Protein AF-A0A3Q0L1Z7-F1 (afdb_monomer)

Secondary structure (DSSP, 8-state):
-HHHHHHHTT--EEE-----TTT--HHHHHHH--HHHHHHHHHIIIIISTTS-EEEEEPP---TTS--HHHHHHHHHHHTT-SEEEEEEETT--HHHHHHHHHHHHTTS-TT-EEEEEEEEEE--TT-HHHHHHHHHHHHHHHGGGTTTEEEEEEEEESS-S-HHHHTTTSS--

pLDDT: mean 89.73, std 13.54, range [34.31, 98.62]

InterPro domains:
  IPR025683 Protein beta [PF14350] (7-167)

Organism: Vibrio vulnificus (strain CMCP6) (NCBI:txid216895)

Mean predicted aligned error: 5.97 Å

Solvent-accessible surface area (backbone atoms only — not comparable to full-atom values): 9896 Å² total; per-residue (Å²): 107,70,70,55,42,68,74,48,55,80,49,75,42,79,53,79,80,71,83,48,79,90,75,48,46,76,69,53,51,53,33,66,36,52,67,82,20,21,42,52,37,47,44,49,53,58,69,75,36,56,92,51,45,65,25,47,51,54,69,90,57,67,49,100,86,71,44,43,68,37,42,30,47,28,33,41,60,48,28,74,76,38,56,43,38,30,38,76,42,68,23,78,36,51,41,68,54,39,41,62,65,45,46,56,45,61,77,33,43,36,92,78,25,30,31,35,41,32,29,41,52,54,58,63,60,95,90,43,60,65,61,52,49,54,37,37,51,45,29,52,55,30,47,59,88,44,53,93,43,43,73,49,80,43,81,43,72,34,94,55,59,99,52,65,82,78,56,65,74,73,78,77,69,134

Radius of gyration: 17.65 Å; Cα contacts (8 Å, |Δi|>4): 247; chains: 1; bounding box: 41×34×57 Å

Structure (mmCIF, N/CA/C/O backbone):
data_AF-A0A3Q0L1Z7-F1
#
_entry.id   AF-A0A3Q0L1Z7-F1
#
loop_
_atom_site.group_PDB
_atom_site.id
_atom_site.type_symbol
_atom_site.label_atom_id
_atom_site.label_alt_id
_atom_site.label_comp_id
_atom_site.label_asym_id
_atom_site.label_entity_id
_atom_site.label_seq_id
_atom_site.pdbx_PDB_ins_code
_atom_site.Cartn_x
_atom_site.Cartn_y
_atom_site.Cartn_z
_atom_site.occupancy
_atom_site.B_iso_or_equiv
_atom_site.auth_seq_id
_atom_site.auth_comp_id
_atom_site.auth_asym_id
_atom_site.auth_atom_id
_atom_site.pdbx_PDB_model_num
ATOM 1 N N . MET A 1 1 ? -19.946 6.277 -1.991 1.00 86.94 1 MET A N 1
ATOM 2 C CA . MET A 1 1 ? -19.855 5.063 -1.148 1.00 86.94 1 MET A CA 1
ATOM 3 C C . MET A 1 1 ? -21.118 4.198 -1.097 1.00 86.94 1 MET A C 1
ATOM 5 O O . MET A 1 1 ? -20.963 2.994 -1.223 1.00 86.94 1 MET A O 1
ATOM 9 N N . LYS A 1 2 ? -22.355 4.727 -1.017 1.00 89.44 2 LYS A N 1
ATOM 10 C CA . LYS A 1 2 ? -23.582 3.882 -1.003 1.00 89.44 2 LYS A CA 1
ATOM 11 C C . LYS A 1 2 ? -23.690 2.883 -2.169 1.00 89.44 2 LYS A C 1
ATOM 13 O O . LYS A 1 2 ? -23.928 1.708 -1.940 1.00 89.44 2 LYS A O 1
ATOM 18 N N . GLN A 1 3 ? -23.435 3.329 -3.400 1.00 94.00 3 GLN A N 1
ATOM 19 C CA . GLN A 1 3 ? -23.444 2.447 -4.577 1.00 94.00 3 GLN A CA 1
ATOM 20 C C . GLN A 1 3 ? -22.383 1.338 -4.492 1.00 94.00 3 GLN A C 1
ATOM 22 O O . GLN A 1 3 ? -22.653 0.193 -4.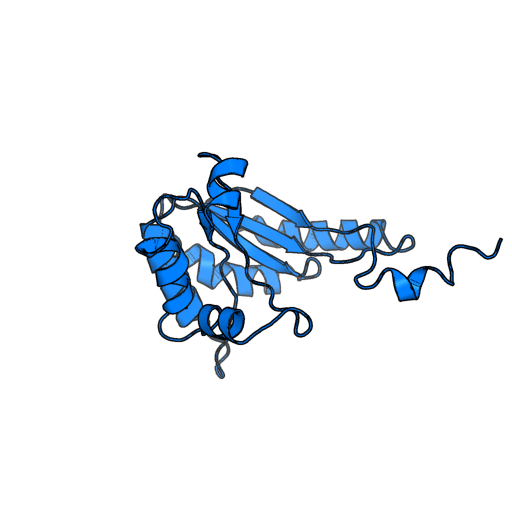838 1.00 94.00 3 GLN A O 1
ATOM 27 N N . ILE A 1 4 ? -21.185 1.655 -3.984 1.00 91.12 4 ILE A N 1
ATOM 28 C CA . ILE A 1 4 ? -20.128 0.658 -3.757 1.00 91.12 4 ILE A CA 1
ATOM 29 C C . ILE A 1 4 ? -20.596 -0.367 -2.720 1.00 91.12 4 ILE A C 1
ATOM 31 O O . ILE A 1 4 ? -20.449 -1.563 -2.951 1.00 91.12 4 ILE A O 1
ATOM 35 N N . ALA A 1 5 ? -21.235 0.081 -1.636 1.00 91.75 5 ALA A N 1
ATOM 36 C CA . ALA A 1 5 ? -21.816 -0.795 -0.620 1.00 91.75 5 ALA A CA 1
ATOM 37 C C . ALA A 1 5 ? -22.862 -1.757 -1.210 1.00 91.75 5 ALA A C 1
ATOM 39 O O . ALA A 1 5 ? -22.878 -2.939 -0.881 1.00 91.75 5 ALA A O 1
ATOM 40 N N . GLU A 1 6 ? -23.713 -1.282 -2.120 1.00 94.19 6 GLU A N 1
ATOM 41 C CA . GLU A 1 6 ? -24.729 -2.109 -2.786 1.00 94.19 6 GLU A CA 1
ATOM 42 C C . GLU A 1 6 ? -24.108 -3.172 -3.708 1.00 94.19 6 GLU A C 1
ATOM 44 O O . GLU A 1 6 ? -24.557 -4.323 -3.725 1.00 94.19 6 GLU A O 1
ATOM 49 N N . ILE A 1 7 ? -23.051 -2.810 -4.444 1.00 94.25 7 ILE A N 1
ATOM 50 C CA . ILE A 1 7 ? -22.334 -3.707 -5.366 1.00 94.25 7 ILE A CA 1
ATOM 51 C C . ILE A 1 7 ? -21.516 -4.751 -4.592 1.00 94.25 7 ILE A C 1
ATOM 53 O O . ILE A 1 7 ? -21.604 -5.961 -4.852 1.00 94.25 7 ILE A O 1
ATOM 57 N N . GLN A 1 8 ? -20.716 -4.293 -3.630 1.00 93.19 8 GLN A N 1
ATOM 58 C CA . GLN A 1 8 ? -19.803 -5.141 -2.866 1.00 93.19 8 GLN A CA 1
ATOM 59 C C . GLN A 1 8 ? -20.538 -5.953 -1.800 1.00 93.19 8 GLN A C 1
ATOM 61 O O . GLN A 1 8 ? -20.171 -7.100 -1.519 1.00 93.19 8 GLN A O 1
ATOM 66 N N . LYS A 1 9 ? -21.645 -5.420 -1.272 1.00 91.25 9 LYS A N 1
ATOM 67 C CA . LYS A 1 9 ? -22.368 -5.953 -0.115 1.00 91.25 9 LYS A CA 1
ATOM 68 C C . LYS A 1 9 ? -21.409 -6.039 1.074 1.00 91.25 9 LYS A C 1
ATOM 70 O O . LYS A 1 9 ? -20.913 -5.022 1.531 1.00 91.25 9 LYS A O 1
ATOM 75 N N . LYS A 1 10 ? -21.124 -7.248 1.559 1.00 91.81 10 LYS A N 1
ATOM 76 C CA . LYS A 1 10 ? -20.171 -7.496 2.654 1.00 91.81 10 LYS A CA 1
ATOM 77 C C . LYS A 1 10 ? -18.819 -8.034 2.173 1.00 91.81 10 LYS A C 1
ATOM 79 O O . LYS A 1 10 ? -17.994 -8.417 3.001 1.00 91.81 10 LYS A O 1
ATOM 84 N N . ARG A 1 11 ? -18.611 -8.141 0.855 1.00 95.56 11 ARG A N 1
ATOM 85 C CA . ARG A 1 11 ? -17.357 -8.667 0.307 1.00 95.56 11 ARG A CA 1
ATOM 86 C C . ARG A 1 11 ? -16.230 -7.661 0.542 1.00 95.56 11 ARG A C 1
ATOM 88 O O . ARG A 1 11 ? -16.484 -6.468 0.369 1.00 95.56 11 ARG A O 1
ATOM 95 N N . PRO A 1 12 ? -15.035 -8.130 0.933 1.00 95.50 12 PRO A N 1
ATOM 96 C CA . PRO A 1 12 ? -13.882 -7.259 1.052 1.00 95.50 12 PRO A CA 1
ATOM 97 C C . PRO A 1 12 ? -13.485 -6.721 -0.322 1.00 95.50 12 PRO A C 1
ATOM 99 O O . PRO A 1 12 ? -13.612 -7.423 -1.328 1.00 95.50 12 PRO A O 1
ATOM 102 N N . PHE A 1 13 ? -13.012 -5.481 -0.365 1.00 96.69 13 PHE A N 1
ATOM 103 C CA . PHE A 1 13 ? -12.472 -4.881 -1.581 1.00 96.69 13 PHE A CA 1
ATOM 104 C C . PHE A 1 13 ? -11.361 -3.895 -1.244 1.00 96.69 13 PHE A C 1
ATOM 106 O O . PHE A 1 13 ? -11.434 -3.193 -0.238 1.00 96.69 13 PHE A O 1
ATOM 113 N N . ILE A 1 14 ? -10.350 -3.828 -2.107 1.00 97.12 14 ILE A N 1
ATOM 114 C CA . ILE A 1 14 ? -9.271 -2.850 -1.984 1.00 97.12 14 ILE A CA 1
ATOM 115 C C . ILE A 1 14 ? -9.793 -1.495 -2.452 1.00 97.12 14 ILE A C 1
ATOM 117 O O . ILE A 1 14 ? -10.403 -1.397 -3.521 1.00 97.12 14 ILE A O 1
ATOM 121 N N . LEU A 1 15 ? -9.580 -0.463 -1.638 1.00 96.62 15 LEU A N 1
ATOM 122 C CA . LEU A 1 15 ? -9.856 0.917 -2.014 1.00 96.62 15 LEU A CA 1
ATOM 123 C C . LEU A 1 15 ? -8.540 1.687 -2.067 1.00 96.62 15 LEU A C 1
ATOM 125 O O . LEU A 1 15 ? -7.838 1.794 -1.065 1.00 96.62 15 LEU A O 1
ATOM 129 N N . ASP A 1 16 ? -8.250 2.211 -3.250 1.00 95.06 16 ASP A N 1
ATOM 130 C CA . ASP A 1 16 ? -7.028 2.935 -3.577 1.00 95.06 16 ASP A CA 1
ATOM 131 C C . ASP A 1 16 ? -7.362 4.357 -4.046 1.00 95.06 16 ASP A C 1
ATOM 133 O O . ASP A 1 16 ? -8.444 4.608 -4.596 1.00 95.06 16 ASP A O 1
ATOM 137 N N . LEU A 1 17 ? -6.422 5.276 -3.840 1.00 94.12 17 LEU A N 1
ATOM 138 C CA . LEU A 1 17 ? -6.462 6.644 -4.334 1.00 94.12 17 LEU A CA 1
ATOM 139 C C . LEU A 1 17 ? -5.487 6.793 -5.505 1.00 94.12 17 LEU A C 1
ATOM 141 O O . LEU A 1 17 ? -4.334 6.371 -5.462 1.00 94.12 17 LEU A O 1
ATOM 145 N N . SER A 1 18 ? -5.955 7.426 -6.580 1.00 88.75 18 SER A N 1
ATOM 146 C CA . SER A 1 18 ? -5.108 7.683 -7.742 1.00 88.75 18 SER A CA 1
ATOM 147 C C . SER A 1 18 ? -4.026 8.708 -7.406 1.00 88.75 18 SER A C 1
ATOM 149 O O . SER A 1 18 ? -4.346 9.844 -7.067 1.00 88.75 18 SER A O 1
ATOM 151 N N . THR A 1 19 ? -2.766 8.343 -7.628 1.00 86.06 19 THR A N 1
ATOM 152 C CA . THR A 1 19 ? -1.608 9.254 -7.591 1.00 86.06 19 THR A CA 1
ATOM 153 C C . THR A 1 19 ? -1.277 9.845 -8.965 1.00 86.06 19 THR A C 1
ATOM 155 O O . THR A 1 19 ? -0.377 10.665 -9.100 1.00 86.06 19 THR A O 1
ATOM 158 N N . ASN A 1 20 ? -2.016 9.458 -10.011 1.00 85.06 20 ASN A N 1
ATOM 159 C CA . ASN A 1 20 ? -1.830 10.005 -11.350 1.00 85.06 20 ASN A CA 1
ATOM 160 C C . ASN A 1 20 ? -2.282 11.472 -11.408 1.00 85.06 20 ASN A C 1
ATOM 162 O O . ASN A 1 20 ? -3.466 11.762 -11.217 1.00 85.06 20 ASN A O 1
ATOM 166 N N . GLU A 1 21 ? -1.366 12.369 -11.772 1.00 85.12 21 GLU A N 1
ATOM 167 C CA . GLU A 1 21 ? -1.590 13.819 -11.878 1.00 85.12 21 GLU A CA 1
ATOM 168 C C . GLU A 1 21 ? -2.792 14.207 -12.757 1.00 85.12 21 GLU A C 1
ATOM 170 O O . GLU A 1 21 ? -3.407 15.250 -12.556 1.00 85.12 21 GLU A O 1
ATOM 175 N N . LYS A 1 22 ? -3.173 13.375 -13.735 1.00 86.00 22 LYS A N 1
ATOM 176 C CA . LYS A 1 22 ? -4.326 13.648 -14.614 1.00 86.00 22 LYS A CA 1
ATOM 177 C C . LYS A 1 22 ? -5.673 13.410 -13.940 1.00 86.00 22 LYS A C 1
ATOM 179 O O . LYS A 1 22 ? -6.688 13.910 -14.424 1.00 86.00 22 LYS A O 1
ATOM 184 N N . TYR A 1 23 ? -5.692 12.594 -12.891 1.00 86.25 23 TYR A N 1
ATOM 185 C CA . TYR A 1 23 ? -6.905 12.165 -12.194 1.00 86.25 23 TYR A CA 1
ATOM 186 C C . TYR A 1 23 ? -6.946 12.636 -10.739 1.00 86.25 23 TYR A C 1
ATOM 188 O O . TYR A 1 23 ? -7.971 12.461 -10.075 1.00 86.25 23 TYR A O 1
ATOM 196 N N . ILE A 1 24 ? -5.862 13.246 -10.256 1.00 91.56 24 ILE A N 1
ATOM 197 C CA . ILE A 1 24 ? -5.812 13.871 -8.944 1.00 91.56 24 ILE A CA 1
ATOM 198 C C . ILE A 1 24 ? -6.678 15.137 -8.923 1.00 91.56 24 ILE A C 1
ATOM 200 O O . ILE A 1 24 ? -6.881 15.817 -9.931 1.00 91.56 24 ILE A O 1
ATOM 204 N N . ASN A 1 25 ? -7.261 15.420 -7.767 1.00 92.19 25 ASN A N 1
ATOM 205 C CA . ASN A 1 25 ? -8.041 16.622 -7.510 1.00 92.19 25 ASN A CA 1
ATOM 206 C C . ASN A 1 25 ? -7.883 17.005 -6.028 1.00 92.19 25 ASN A C 1
ATOM 208 O O . ASN A 1 25 ? -7.445 16.156 -5.248 1.00 92.19 25 ASN A O 1
ATOM 212 N N . PRO A 1 26 ? -8.309 18.209 -5.601 1.00 94.69 26 PRO A N 1
ATOM 213 C CA . PRO A 1 26 ? -8.063 18.685 -4.236 1.00 94.69 26 PRO A CA 1
ATOM 214 C C . PRO A 1 26 ? -8.594 17.777 -3.118 1.00 94.69 26 PRO A C 1
ATOM 216 O O . PRO A 1 26 ? -8.060 17.772 -2.015 1.00 94.69 26 PRO A O 1
ATOM 219 N N . GLN A 1 27 ? -9.648 16.997 -3.378 1.00 93.19 27 GLN A N 1
ATOM 220 C CA . GLN A 1 27 ? -10.190 16.057 -2.392 1.00 93.19 27 GLN A CA 1
ATOM 221 C C . GLN A 1 27 ? -9.294 14.824 -2.261 1.00 93.19 27 GLN A C 1
ATOM 223 O O . GLN A 1 27 ? -9.096 14.329 -1.158 1.00 93.19 27 GLN A O 1
ATOM 228 N N . ILE A 1 28 ? -8.746 14.336 -3.378 1.00 93.62 28 ILE A N 1
ATOM 229 C CA . ILE A 1 28 ? -7.776 13.236 -3.370 1.00 93.62 28 ILE A CA 1
ATOM 230 C C . ILE A 1 28 ? -6.470 13.701 -2.723 1.00 93.62 28 ILE A C 1
ATOM 232 O O . ILE A 1 28 ? -5.937 12.978 -1.895 1.00 93.62 28 ILE A O 1
ATOM 236 N N . GLU A 1 29 ? -6.001 14.913 -3.027 1.00 94.62 29 GLU A N 1
ATOM 237 C CA . GLU A 1 29 ? -4.817 15.511 -2.388 1.00 94.62 29 GLU A CA 1
ATOM 238 C C . GLU A 1 29 ? -4.986 15.607 -0.869 1.00 94.62 29 GLU A C 1
ATOM 240 O O . GLU A 1 29 ? -4.092 15.218 -0.128 1.00 94.62 29 GLU A O 1
ATOM 245 N N . GLN A 1 30 ? -6.156 16.051 -0.394 1.00 95.69 30 GLN A N 1
ATOM 246 C CA . GLN A 1 30 ? -6.444 16.096 1.040 1.00 95.69 30 GLN A CA 1
ATOM 247 C C . GLN A 1 30 ? -6.356 14.708 1.687 1.00 95.69 30 GLN A C 1
ATOM 249 O O . GLN A 1 30 ? -5.807 14.581 2.777 1.00 95.69 30 GLN A O 1
ATOM 254 N N . LEU A 1 31 ? -6.894 13.673 1.036 1.00 96.44 31 LEU A N 1
ATOM 255 C CA . LEU A 1 31 ? -6.823 12.305 1.554 1.00 96.44 31 LEU A CA 1
ATOM 256 C C . LEU A 1 31 ? -5.396 11.746 1.497 1.00 96.44 31 LEU A C 1
ATOM 258 O O . LEU A 1 31 ? -5.000 11.029 2.406 1.00 96.44 31 LEU A O 1
ATOM 262 N N . LEU A 1 32 ? -4.624 12.086 0.466 1.00 95.69 32 LEU A N 1
ATOM 263 C CA . LEU A 1 32 ? -3.231 11.663 0.313 1.00 95.69 32 LEU A CA 1
ATOM 264 C C . LEU A 1 32 ? -2.254 12.423 1.213 1.00 95.69 32 LEU A C 1
ATOM 266 O O . LEU A 1 32 ? -1.087 12.046 1.243 1.00 95.69 32 LEU A O 1
ATOM 270 N N . SER A 1 33 ? -2.703 13.456 1.933 1.00 95.56 33 SER A N 1
ATOM 271 C CA . SER A 1 33 ? -1.836 14.188 2.852 1.00 95.56 33 SER A CA 1
ATOM 272 C C . SER A 1 33 ? -1.256 13.244 3.897 1.00 95.56 33 SER A C 1
ATOM 274 O O . SER A 1 33 ? -1.992 12.641 4.673 1.00 95.56 33 SER A O 1
ATOM 276 N N . GLU A 1 34 ? 0.064 13.164 3.927 1.00 93.44 34 GLU A N 1
ATOM 277 C CA . GLU A 1 34 ? 0.867 12.291 4.770 1.00 93.44 34 GLU A CA 1
ATOM 278 C C . GLU A 1 34 ? 0.736 12.619 6.262 1.00 93.44 34 GLU A C 1
ATOM 280 O O . GLU A 1 34 ? 0.820 11.724 7.095 1.00 93.44 34 GLU A O 1
ATOM 285 N N . HIS A 1 35 ? 0.433 13.873 6.609 1.00 92.00 35 HIS A N 1
ATOM 286 C CA . HIS A 1 35 ? 0.480 14.383 7.977 1.00 92.00 35 HIS A CA 1
ATOM 287 C C . HIS A 1 35 ? -0.263 13.521 9.017 1.00 92.00 35 HIS A C 1
ATOM 289 O O . HIS A 1 35 ? -1.486 13.337 8.949 1.00 92.00 35 HIS A O 1
ATOM 295 N N . ASN A 1 36 ? 0.459 13.145 10.081 1.00 93.12 36 ASN A N 1
ATOM 296 C CA . ASN A 1 36 ? -0.023 12.303 11.186 1.00 93.12 36 ASN A CA 1
ATOM 297 C C . ASN A 1 36 ? -0.529 10.946 10.670 1.00 93.12 36 ASN A C 1
ATOM 299 O O . ASN A 1 36 ? -1.670 10.543 10.935 1.00 93.12 36 ASN A O 1
ATOM 303 N N . GLY A 1 37 ? 0.293 10.298 9.849 1.00 95.31 37 GLY A N 1
ATOM 304 C CA . GLY A 1 37 ? 0.025 8.999 9.257 1.00 95.31 37 GLY A CA 1
ATOM 305 C C . GLY A 1 37 ? -1.223 8.962 8.392 1.00 95.31 37 GLY A C 1
ATOM 306 O O . GLY A 1 37 ? -2.064 8.079 8.549 1.00 95.31 37 GLY A O 1
ATOM 307 N N . PHE A 1 38 ? -1.373 9.911 7.475 1.00 97.31 38 PHE A N 1
ATOM 308 C CA . PHE A 1 38 ? -2.512 9.974 6.557 1.00 97.31 38 PHE A CA 1
ATOM 309 C C . PHE A 1 38 ? -3.859 10.131 7.272 1.00 97.31 38 PHE A C 1
ATOM 311 O O . PHE A 1 38 ? -4.829 9.420 6.997 1.00 97.31 38 PHE A O 1
ATOM 318 N N . LYS A 1 39 ? -3.939 11.056 8.233 1.00 97.62 39 LYS A N 1
ATOM 319 C CA . LYS A 1 39 ? -5.096 11.197 9.132 1.00 97.62 39 LYS A CA 1
ATOM 320 C C . LYS A 1 39 ? -6.440 11.359 8.418 1.00 97.62 39 LYS A C 1
ATOM 322 O O . LYS A 1 39 ? -7.439 10.792 8.862 1.00 97.62 39 LYS A O 1
ATOM 327 N N . GLU A 1 40 ? -6.482 12.121 7.330 1.00 97.62 40 GLU A N 1
ATOM 328 C CA . GLU A 1 40 ? -7.713 12.334 6.559 1.00 97.62 40 GLU A CA 1
ATOM 329 C C . GLU A 1 40 ? -8.154 11.045 5.853 1.00 97.62 40 GLU A C 1
ATOM 331 O O . GLU A 1 40 ? -9.343 10.714 5.841 1.00 97.62 40 GLU A O 1
ATOM 336 N N . TRP A 1 41 ? -7.194 10.269 5.339 1.00 97.81 41 TRP A N 1
ATOM 337 C CA . TRP A 1 41 ? -7.460 8.950 4.775 1.00 97.81 41 TRP A CA 1
ATOM 338 C C . TRP A 1 41 ? -7.944 7.964 5.826 1.00 97.81 41 TRP A C 1
ATOM 340 O O . TRP A 1 41 ? -8.945 7.275 5.613 1.00 97.81 41 TRP A O 1
ATOM 350 N N . GLN A 1 42 ? -7.285 7.945 6.988 1.00 97.62 42 GLN A N 1
ATOM 351 C CA . GLN A 1 42 ? -7.740 7.161 8.124 1.00 97.62 42 GLN A CA 1
ATOM 352 C C . GLN A 1 42 ? -9.190 7.527 8.447 1.00 97.62 42 GLN A C 1
ATOM 354 O O . GLN A 1 42 ? -10.053 6.665 8.337 1.00 97.62 42 GLN A O 1
ATOM 359 N N . TYR A 1 43 ? -9.495 8.795 8.729 1.00 97.62 43 TYR A N 1
ATOM 360 C CA . TYR A 1 43 ? -10.851 9.248 9.056 1.00 97.62 43 TYR A CA 1
ATOM 361 C C . TYR A 1 43 ? -11.892 8.819 8.007 1.00 97.62 43 TYR A C 1
ATOM 363 O O . TYR A 1 43 ? -12.959 8.289 8.342 1.00 97.62 43 TYR A O 1
ATOM 371 N N . PHE A 1 44 ? -11.562 8.977 6.724 1.00 97.50 44 PHE A N 1
ATOM 372 C CA . PHE A 1 44 ? -12.426 8.569 5.622 1.00 97.50 44 PHE A CA 1
ATOM 373 C C . PHE A 1 44 ? -12.760 7.072 5.661 1.00 97.50 44 PHE A C 1
ATOM 375 O O . PHE A 1 44 ? -13.931 6.693 5.575 1.00 97.50 44 PHE A O 1
ATOM 382 N N . LEU A 1 45 ? -11.751 6.215 5.800 1.00 97.06 45 LEU A N 1
ATOM 383 C CA . LEU A 1 45 ? -11.925 4.762 5.807 1.00 97.06 45 LEU A CA 1
ATOM 384 C C . LEU A 1 45 ? -12.717 4.273 7.014 1.00 97.06 45 LEU A C 1
ATOM 386 O O . LEU A 1 45 ? -13.460 3.296 6.951 1.00 97.06 45 LEU A O 1
ATOM 390 N N . PHE A 1 46 ? -12.507 4.932 8.138 1.00 96.50 46 PHE A N 1
ATOM 391 C CA . PHE A 1 46 ? -12.603 4.270 9.416 1.00 96.50 46 PHE A CA 1
ATOM 392 C C . PHE A 1 46 ? -13.568 4.898 10.400 1.00 96.50 46 PHE A C 1
ATOM 394 O O . PHE A 1 46 ? -14.010 4.210 11.319 1.00 96.50 46 PHE A O 1
ATOM 401 N N . ASP A 1 47 ? -13.901 6.160 10.185 1.00 96.12 47 ASP A N 1
ATOM 402 C CA . ASP A 1 47 ? -14.937 6.860 10.925 1.00 96.12 47 ASP A CA 1
ATOM 403 C C . ASP A 1 47 ? -16.140 7.103 10.013 1.00 96.12 47 ASP A C 1
ATOM 405 O O . ASP A 1 47 ? -17.278 6.826 10.392 1.00 96.12 47 ASP A O 1
ATOM 409 N N . LEU A 1 48 ? -15.896 7.553 8.777 1.00 96.44 48 LEU A N 1
ATOM 410 C CA . LEU A 1 48 ? -16.965 7.872 7.830 1.00 96.44 48 LEU A CA 1
ATOM 411 C C . LEU A 1 48 ? -17.546 6.633 7.126 1.00 96.44 48 LEU A C 1
ATOM 413 O O . LEU A 1 48 ? -18.738 6.612 6.805 1.00 96.44 48 LEU A O 1
ATOM 417 N N . HIS A 1 49 ? -16.718 5.617 6.872 1.00 95.12 49 HIS A N 1
ATOM 418 C CA . HIS A 1 49 ? -17.074 4.427 6.085 1.00 95.12 49 HIS A CA 1
ATOM 419 C C . HIS A 1 49 ? -16.756 3.101 6.789 1.00 95.12 49 HIS A C 1
ATOM 421 O O . HIS A 1 49 ? -16.515 2.082 6.142 1.00 95.12 49 HIS A O 1
ATOM 427 N N . CYS A 1 50 ? -16.817 3.104 8.123 1.00 92.94 50 CYS A N 1
ATOM 428 C CA . CYS A 1 50 ? -16.530 1.947 8.974 1.00 92.94 50 CYS A CA 1
ATOM 429 C C . CYS A 1 50 ? -17.477 0.750 8.782 1.00 92.94 50 CYS A C 1
ATOM 431 O O . CYS A 1 50 ? -17.173 -0.359 9.216 1.00 92.94 50 CYS A O 1
ATOM 433 N N . ASP A 1 51 ? -18.631 0.963 8.149 1.00 91.88 51 ASP A N 1
ATOM 434 C CA . ASP A 1 51 ? -19.616 -0.065 7.824 1.00 91.88 51 ASP A CA 1
ATOM 435 C C . ASP A 1 51 ? -19.246 -0.885 6.576 1.00 91.88 51 ASP A C 1
ATOM 437 O O . ASP A 1 51 ? -19.869 -1.916 6.300 1.00 91.88 51 ASP A O 1
ATOM 441 N N . LEU A 1 52 ? -18.229 -0.451 5.828 1.00 94.62 52 LEU A N 1
ATOM 442 C CA . LEU A 1 52 ? -17.750 -1.116 4.625 1.00 94.62 52 LEU A CA 1
ATOM 443 C C . LEU A 1 52 ? -16.561 -2.028 4.920 1.00 94.62 52 LEU A C 1
ATOM 445 O O . LEU A 1 52 ? -15.689 -1.723 5.725 1.00 94.62 52 LEU A O 1
ATOM 449 N N . ASN A 1 53 ? -16.500 -3.149 4.202 1.00 95.31 53 ASN A N 1
ATOM 450 C CA . ASN A 1 53 ? -15.390 -4.094 4.287 1.00 95.31 53 ASN A CA 1
ATOM 451 C C . ASN A 1 53 ? -14.245 -3.649 3.359 1.00 95.31 53 ASN A C 1
ATOM 453 O O . ASN A 1 53 ? -13.986 -4.265 2.326 1.00 95.31 53 ASN A O 1
ATOM 457 N N . ILE A 1 54 ? -13.645 -2.501 3.668 1.00 97.31 54 ILE A N 1
ATOM 458 C CA . ILE A 1 54 ? -12.550 -1.934 2.879 1.00 97.31 54 ILE A CA 1
ATOM 459 C C . ILE A 1 54 ? -11.230 -2.564 3.329 1.00 97.31 54 ILE A C 1
ATOM 461 O O . ILE A 1 54 ? -10.943 -2.608 4.522 1.00 97.31 54 ILE A O 1
ATOM 465 N N . ILE A 1 55 ? -10.419 -2.999 2.366 1.00 98.12 55 ILE A N 1
ATOM 466 C CA . ILE A 1 55 ? -8.987 -3.254 2.533 1.00 98.12 55 ILE A CA 1
ATOM 467 C C . ILE A 1 55 ? -8.269 -1.945 2.160 1.00 98.12 55 ILE A C 1
ATOM 469 O O . ILE A 1 55 ? -8.268 -1.576 0.981 1.00 98.12 55 ILE A O 1
ATOM 473 N N . PRO A 1 56 ? -7.724 -1.200 3.135 1.00 97.69 56 PRO A N 1
ATOM 474 C CA . PRO A 1 56 ? -7.040 0.062 2.881 1.00 97.69 56 PRO A CA 1
ATOM 475 C C . PRO A 1 56 ? -5.784 -0.122 2.034 1.00 97.69 56 PRO A C 1
ATOM 477 O O . PRO A 1 56 ? -4.981 -1.012 2.323 1.00 97.69 56 PRO A O 1
ATOM 480 N N . MET A 1 57 ? -5.582 0.761 1.056 1.00 98.06 57 MET A N 1
ATOM 481 C CA . MET A 1 57 ? -4.274 0.939 0.434 1.00 98.06 57 MET A CA 1
ATOM 482 C C . MET A 1 57 ? -3.347 1.733 1.364 1.00 98.06 57 MET A C 1
ATOM 484 O O . MET A 1 57 ? -3.726 2.790 1.877 1.00 98.06 57 MET A O 1
ATOM 488 N N . VAL A 1 58 ? -2.137 1.219 1.561 1.00 98.38 58 VAL A N 1
ATOM 489 C CA . VAL A 1 58 ? -0.992 1.926 2.131 1.00 98.38 58 VAL A CA 1
ATOM 490 C C . VAL A 1 58 ? -0.378 2.768 1.019 1.00 98.38 58 VAL A C 1
ATOM 492 O O . VAL A 1 58 ? 0.089 2.231 0.013 1.00 98.38 58 VAL A O 1
ATOM 495 N N . HIS A 1 59 ? -0.385 4.084 1.199 1.00 97.25 59 HIS A N 1
ATOM 496 C CA . HIS A 1 59 ? 0.310 5.005 0.308 1.00 97.25 59 HIS A CA 1
ATOM 497 C C . HIS A 1 59 ? 1.738 5.199 0.809 1.00 97.25 59 HIS A C 1
ATOM 499 O O . HIS A 1 59 ? 1.948 5.506 1.979 1.00 97.25 59 HIS A O 1
ATOM 505 N N . LEU A 1 60 ? 2.713 4.974 -0.072 1.00 95.88 60 LEU A N 1
ATOM 506 C CA . LEU A 1 60 ? 4.120 5.177 0.244 1.00 95.88 60 LEU A CA 1
ATOM 507 C C . LEU A 1 60 ? 4.469 6.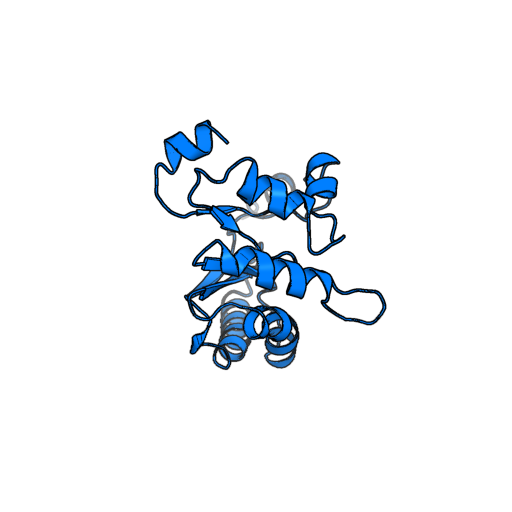661 0.166 1.00 95.88 60 LE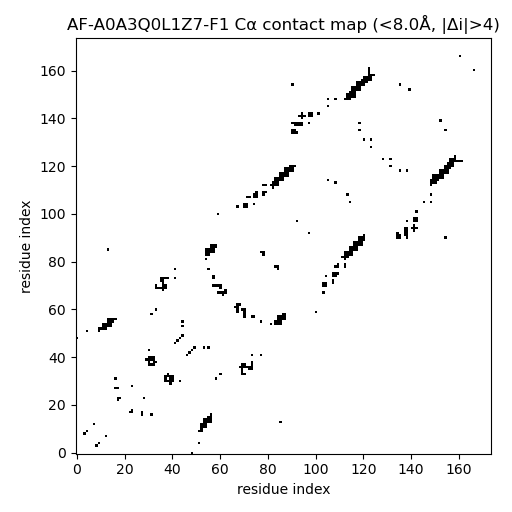U A C 1
ATOM 509 O O . LEU A 1 60 ? 4.104 7.342 -0.793 1.00 95.88 60 LEU A O 1
ATOM 513 N N . TYR A 1 61 ? 5.188 7.126 1.179 1.00 95.44 61 TYR A N 1
ATOM 514 C CA . TYR A 1 61 ? 5.747 8.463 1.271 1.00 95.44 61 TYR A CA 1
ATOM 515 C C . TYR A 1 61 ? 7.077 8.372 2.018 1.00 95.44 61 TYR A C 1
ATOM 517 O O . TYR A 1 61 ? 7.130 7.808 3.113 1.00 95.44 61 TYR A O 1
ATOM 525 N N . GLU A 1 62 ? 8.122 8.909 1.399 1.00 95.31 62 GLU A N 1
ATOM 526 C CA . GLU A 1 62 ? 9.436 9.110 2.001 1.00 95.31 62 GLU A CA 1
ATOM 527 C C . GLU A 1 62 ? 9.570 10.591 2.351 1.00 95.31 62 GLU A C 1
ATOM 529 O O . GLU A 1 62 ? 9.295 11.450 1.509 1.00 95.31 62 GLU A O 1
ATOM 534 N N . ASP A 1 63 ? 9.976 10.888 3.584 1.00 93.50 63 ASP A N 1
ATOM 535 C CA . ASP A 1 63 ? 10.325 12.252 3.974 1.00 93.50 63 ASP A CA 1
ATOM 536 C C . ASP A 1 63 ? 11.674 12.695 3.372 1.00 93.50 63 ASP A C 1
ATOM 538 O O . ASP A 1 63 ? 12.366 11.937 2.687 1.00 93.50 63 ASP A O 1
ATOM 542 N N . ASP A 1 64 ? 12.078 13.937 3.651 1.00 93.88 64 ASP A N 1
ATOM 543 C CA . ASP A 1 64 ? 13.340 14.506 3.156 1.00 93.88 64 ASP A CA 1
ATOM 544 C C . ASP A 1 64 ? 14.597 13.720 3.606 1.00 93.88 64 ASP A C 1
ATOM 546 O O . ASP A 1 64 ? 15.664 13.871 3.002 1.00 93.88 64 ASP A O 1
ATOM 550 N N . ASP A 1 65 ? 14.489 12.883 4.646 1.00 94.06 65 ASP A N 1
ATOM 551 C CA . ASP A 1 65 ? 15.555 12.020 5.169 1.00 94.06 65 ASP A CA 1
ATOM 552 C C . ASP A 1 65 ? 15.453 10.565 4.651 1.00 94.06 65 ASP A C 1
ATOM 554 O O . ASP A 1 65 ? 16.249 9.710 5.060 1.00 94.06 65 ASP A O 1
ATOM 558 N N . GLY A 1 66 ? 14.493 10.258 3.770 1.00 93.12 66 GLY A N 1
ATOM 559 C CA . GLY A 1 66 ? 14.247 8.911 3.242 1.00 93.12 66 GLY A CA 1
ATOM 560 C C . GLY A 1 66 ? 13.603 7.959 4.255 1.00 93.12 66 GLY A C 1
ATOM 561 O O . GLY A 1 66 ? 13.832 6.744 4.197 1.00 93.12 66 GLY A O 1
ATOM 562 N N . LYS A 1 67 ? 12.857 8.490 5.231 1.00 95.38 67 LYS A N 1
ATOM 563 C CA . LYS A 1 67 ? 12.137 7.709 6.246 1.00 95.38 67 LYS A CA 1
ATOM 564 C C . LYS A 1 67 ? 10.645 7.637 5.950 1.00 95.38 67 LYS A C 1
ATOM 566 O O . LYS A 1 67 ? 10.065 8.486 5.287 1.00 95.38 67 LYS A O 1
ATOM 571 N N . PHE A 1 68 ? 10.013 6.634 6.552 1.00 97.69 68 PHE A N 1
ATOM 572 C CA . PHE A 1 68 ? 8.614 6.275 6.332 1.00 97.69 68 PHE A CA 1
ATOM 573 C C . PHE A 1 68 ? 7.720 6.556 7.553 1.00 97.69 68 PHE A C 1
ATOM 575 O O . PHE A 1 68 ? 6.739 5.849 7.759 1.00 97.69 68 PHE A O 1
ATOM 582 N N . GLU A 1 69 ? 8.047 7.537 8.403 1.00 97.38 69 GLU A N 1
ATOM 583 C CA . GLU A 1 69 ? 7.418 7.707 9.730 1.00 97.38 69 GLU A CA 1
ATOM 584 C C . GLU A 1 69 ? 5.875 7.771 9.677 1.00 97.38 69 GLU A C 1
ATOM 586 O O . GLU A 1 69 ? 5.203 7.037 10.411 1.00 97.38 69 GLU A O 1
ATOM 591 N N . ASP A 1 70 ? 5.310 8.564 8.760 1.00 97.81 70 ASP A N 1
ATOM 592 C CA . ASP A 1 70 ? 3.858 8.655 8.555 1.00 97.81 70 ASP A CA 1
ATOM 593 C C . ASP A 1 70 ? 3.263 7.348 7.990 1.00 97.81 70 ASP A C 1
ATOM 595 O O . ASP A 1 70 ? 2.186 6.908 8.403 1.00 97.81 70 ASP A O 1
ATOM 599 N N . VAL A 1 71 ? 3.972 6.659 7.089 1.00 98.25 71 VAL A N 1
ATOM 600 C CA . VAL A 1 71 ? 3.538 5.348 6.570 1.00 98.25 71 VAL A CA 1
ATOM 601 C C . VAL A 1 71 ? 3.480 4.324 7.701 1.00 98.25 71 VAL A C 1
ATOM 603 O O . VAL A 1 71 ? 2.496 3.596 7.837 1.00 98.25 71 VAL A O 1
ATOM 606 N N . GLU A 1 72 ? 4.500 4.279 8.555 1.00 98.44 72 GLU A N 1
ATOM 607 C CA . GLU A 1 72 ? 4.530 3.388 9.710 1.00 98.44 72 GLU A CA 1
ATOM 608 C C . GLU A 1 72 ? 3.388 3.687 10.691 1.00 98.44 72 GLU A C 1
ATOM 610 O O . GLU A 1 72 ? 2.744 2.763 11.197 1.00 98.44 72 GLU A O 1
ATOM 615 N N . GLU A 1 73 ? 3.109 4.966 10.961 1.00 98.12 73 GLU A N 1
ATOM 616 C CA . GLU A 1 73 ? 1.985 5.383 11.805 1.00 98.12 73 GLU A CA 1
ATOM 617 C C . GLU A 1 73 ? 0.635 4.955 11.218 1.00 98.12 73 GLU A C 1
ATOM 619 O O . GLU A 1 73 ? -0.206 4.405 11.946 1.00 98.12 73 GLU A O 1
ATOM 624 N N . PHE A 1 74 ? 0.446 5.136 9.910 1.00 98.44 74 PHE A N 1
ATOM 625 C CA . PHE A 1 74 ? -0.741 4.658 9.211 1.00 98.44 74 PHE A CA 1
ATOM 626 C C . PHE A 1 74 ? -0.893 3.146 9.350 1.00 98.44 74 PHE A C 1
ATOM 628 O O . PHE A 1 74 ? -1.961 2.672 9.737 1.00 98.44 74 PHE A O 1
ATOM 635 N N . VAL A 1 75 ? 0.167 2.375 9.093 1.00 98.56 75 VAL A N 1
ATOM 636 C CA . VAL A 1 75 ? 0.125 0.908 9.148 1.00 98.56 75 VAL A CA 1
ATOM 637 C C . VAL A 1 75 ? -0.210 0.412 10.556 1.00 98.56 75 VAL A C 1
ATOM 639 O O . VAL A 1 75 ? -1.084 -0.450 10.697 1.00 98.56 75 VAL A O 1
ATOM 642 N N . ARG A 1 76 ? 0.398 0.983 11.607 1.00 98.25 76 ARG A N 1
ATOM 643 C CA . ARG A 1 76 ? 0.069 0.647 13.008 1.00 98.25 76 ARG A CA 1
ATOM 644 C C . ARG A 1 76 ? -1.410 0.901 13.309 1.00 98.25 76 ARG A C 1
ATOM 646 O O . ARG A 1 76 ? -2.094 0.042 13.869 1.00 98.25 76 ARG A O 1
ATOM 653 N N . SER A 1 77 ? -1.916 2.062 12.902 1.00 97.12 77 SER A N 1
ATOM 654 C CA . SER A 1 77 ? -3.290 2.494 13.188 1.00 97.12 77 SER A CA 1
ATOM 655 C C . SER A 1 77 ? -4.332 1.707 12.388 1.00 97.12 77 SER A C 1
ATOM 657 O O . SER A 1 77 ? -5.344 1.259 12.935 1.00 97.12 77 SER A O 1
ATOM 659 N N . ALA A 1 78 ? -4.073 1.489 11.099 1.00 97.62 78 ALA A N 1
ATOM 660 C CA . ALA A 1 78 ? -4.951 0.764 10.194 1.00 97.62 78 ALA A CA 1
ATOM 661 C C . ALA A 1 78 ? -4.999 -0.729 10.542 1.00 97.62 78 ALA A C 1
ATOM 663 O O . ALA A 1 78 ? -6.085 -1.287 10.711 1.00 97.62 78 ALA A O 1
ATOM 664 N N . SER A 1 79 ? -3.847 -1.373 10.745 1.00 97.75 79 SER A N 1
ATOM 665 C CA . SER A 1 79 ? -3.778 -2.807 11.068 1.00 97.75 79 SER A CA 1
ATOM 666 C C . SER A 1 79 ? -4.363 -3.162 12.440 1.00 97.75 79 SER A C 1
ATOM 668 O O . SER A 1 79 ? -4.628 -4.327 12.723 1.00 97.75 79 SER A O 1
ATOM 670 N N . ALA A 1 80 ? -4.602 -2.184 13.320 1.00 96.44 80 ALA A N 1
ATOM 671 C CA . ALA A 1 80 ? -5.342 -2.389 14.571 1.00 96.44 80 ALA A CA 1
ATOM 672 C C . ALA A 1 80 ? -6.853 -2.533 14.359 1.00 96.44 80 ALA A C 1
ATOM 674 O O . ALA A 1 80 ? -7.582 -2.913 15.276 1.00 96.44 80 ALA A O 1
ATOM 675 N N . ARG A 1 81 ? -7.338 -2.179 13.168 1.00 95.62 81 ARG A N 1
ATOM 676 C CA . ARG A 1 81 ? -8.761 -1.974 12.891 1.00 95.62 81 ARG A CA 1
ATOM 677 C C . ARG A 1 81 ? -9.257 -2.726 11.660 1.00 95.62 81 ARG A C 1
ATOM 679 O O . ARG A 1 81 ? -10.464 -2.799 11.449 1.00 95.62 81 ARG A O 1
ATOM 686 N N . THR A 1 82 ? -8.348 -3.322 10.896 1.00 95.94 82 THR A N 1
ATOM 687 C CA . THR A 1 82 ? -8.633 -4.263 9.812 1.00 95.94 82 THR A CA 1
ATOM 688 C C . THR A 1 82 ? -7.665 -5.444 9.863 1.00 95.94 82 THR A C 1
ATOM 690 O O . THR A 1 82 ? -6.546 -5.330 10.360 1.00 95.94 82 THR A O 1
ATOM 693 N N . ASN A 1 83 ? -8.091 -6.578 9.311 1.00 96.69 83 ASN A N 1
ATOM 694 C CA . ASN A 1 83 ? -7.282 -7.793 9.216 1.00 96.69 83 ASN A CA 1
ATOM 695 C C . ASN A 1 83 ? -6.438 -7.839 7.934 1.00 96.69 83 ASN A C 1
ATOM 697 O O . ASN A 1 83 ? -5.588 -8.713 7.799 1.00 96.69 83 ASN A O 1
ATOM 701 N N . CYS A 1 84 ? -6.676 -6.932 6.984 1.00 98.12 84 CYS A N 1
ATOM 702 C CA . CYS A 1 84 ? -5.897 -6.855 5.754 1.00 98.12 84 CYS A CA 1
ATOM 703 C C . CYS A 1 84 ? -5.607 -5.403 5.376 1.00 98.12 84 CYS A C 1
ATOM 705 O O . CYS A 1 84 ? -6.499 -4.552 5.466 1.00 98.12 84 CYS A O 1
ATOM 707 N N . LEU A 1 85 ? -4.397 -5.165 4.878 1.00 98.62 85 LEU A N 1
ATOM 708 C CA . LEU A 1 85 ? -3.983 -3.966 4.148 1.00 98.62 85 LEU A CA 1
ATOM 709 C C . LEU A 1 85 ? -3.539 -4.362 2.735 1.00 98.62 85 LEU A C 1
ATOM 711 O O . LEU A 1 85 ? -3.295 -5.538 2.463 1.00 98.62 85 LEU A O 1
ATOM 715 N N . ALA A 1 86 ? -3.419 -3.389 1.842 1.00 98.62 86 ALA A N 1
ATOM 716 C CA . ALA A 1 86 ? -2.809 -3.562 0.530 1.00 98.62 86 ALA A CA 1
ATOM 717 C C . ALA A 1 86 ? -1.717 -2.512 0.311 1.00 98.62 86 ALA A C 1
ATOM 719 O O . ALA A 1 86 ? -1.821 -1.411 0.840 1.00 98.62 86 ALA A O 1
ATOM 720 N N . VAL A 1 87 ? -0.697 -2.827 -0.479 1.00 98.38 87 VAL A N 1
ATOM 721 C CA . VAL A 1 87 ? 0.286 -1.855 -0.979 1.00 98.38 87 VAL A CA 1
ATOM 722 C C . VAL A 1 87 ? 0.469 -2.061 -2.475 1.00 98.38 87 VAL A C 1
ATOM 724 O O . VAL A 1 87 ? 0.492 -3.201 -2.937 1.00 98.38 87 VAL A O 1
ATOM 727 N N . ARG A 1 88 ? 0.596 -0.968 -3.230 1.00 97.12 88 ARG A N 1
ATOM 728 C CA . ARG A 1 88 ? 0.952 -0.997 -4.650 1.00 97.12 88 ARG A CA 1
ATOM 729 C C . ARG A 1 88 ? 2.394 -0.543 -4.829 1.00 97.12 88 ARG A C 1
ATOM 731 O O . ARG A 1 88 ? 2.737 0.561 -4.416 1.00 97.12 88 ARG A O 1
ATOM 738 N N . LEU A 1 89 ? 3.185 -1.374 -5.491 1.00 95.88 89 LEU A N 1
ATOM 739 C CA . LEU A 1 89 ? 4.574 -1.135 -5.856 1.00 95.88 89 LEU A CA 1
ATOM 740 C C . LEU A 1 89 ? 4.734 -1.240 -7.380 1.00 95.88 89 LEU A C 1
ATOM 742 O O . LEU A 1 89 ? 3.945 -1.941 -8.024 1.00 95.88 89 LEU A O 1
ATOM 746 N N . PRO A 1 90 ? 5.744 -0.584 -7.971 1.00 93.50 90 PRO A N 1
ATOM 747 C CA . PRO A 1 90 ? 6.186 -0.905 -9.323 1.00 93.50 90 PRO A CA 1
ATOM 748 C C . PRO A 1 90 ? 6.530 -2.397 -9.454 1.00 93.50 90 PRO A C 1
ATOM 750 O O . PRO A 1 90 ? 7.006 -3.022 -8.507 1.00 93.50 90 PRO A O 1
ATOM 753 N N . TYR A 1 91 ? 6.262 -2.985 -10.619 1.00 91.50 91 TYR A N 1
ATOM 754 C CA . TYR A 1 91 ? 6.584 -4.395 -10.880 1.00 91.50 91 TYR A CA 1
ATOM 755 C C . TYR A 1 91 ? 8.072 -4.669 -11.127 1.00 91.50 91 TYR A C 1
ATOM 757 O O . TYR A 1 91 ? 8.465 -5.831 -11.131 1.00 91.50 91 TYR A O 1
ATOM 765 N N . ASP A 1 92 ? 8.861 -3.628 -11.388 1.00 92.31 92 ASP A N 1
ATOM 766 C CA . ASP A 1 92 ? 10.253 -3.679 -11.835 1.00 92.31 92 ASP A CA 1
ATOM 767 C C . ASP A 1 92 ? 11.269 -3.318 -10.752 1.00 92.31 92 ASP A C 1
ATOM 769 O O . ASP A 1 92 ? 12.386 -2.901 -11.051 1.00 92.31 92 ASP A O 1
ATOM 773 N N . LEU A 1 93 ? 10.877 -3.515 -9.494 1.00 93.81 93 LEU A N 1
ATOM 774 C CA . LEU A 1 93 ? 11.757 -3.377 -8.343 1.00 93.81 93 LEU A CA 1
ATOM 775 C C . LEU A 1 93 ? 12.699 -4.579 -8.216 1.00 93.81 93 LEU A C 1
ATOM 777 O O . LEU A 1 93 ? 12.282 -5.730 -8.352 1.00 93.81 93 LEU A O 1
ATOM 781 N N . SER A 1 94 ? 13.950 -4.299 -7.871 1.00 94.12 94 SER A N 1
ATOM 782 C CA . SER A 1 94 ? 14.904 -5.303 -7.396 1.00 94.12 94 SER A CA 1
ATOM 783 C C . SER A 1 94 ? 14.539 -5.822 -5.999 1.00 94.12 94 SER A C 1
ATOM 785 O O . SER A 1 94 ? 13.803 -5.173 -5.254 1.00 94.12 94 SER A O 1
ATOM 787 N N . ASP A 1 95 ? 15.110 -6.963 -5.600 1.00 92.81 95 ASP A N 1
ATOM 788 C CA . ASP A 1 95 ? 14.914 -7.539 -4.258 1.00 92.81 95 ASP A CA 1
ATOM 789 C C . ASP A 1 95 ? 15.216 -6.529 -3.128 1.00 92.81 95 ASP A C 1
ATOM 791 O O . ASP A 1 95 ? 14.469 -6.447 -2.151 1.00 92.81 95 ASP A O 1
ATOM 795 N N . GLU A 1 96 ? 16.280 -5.726 -3.270 1.00 94.44 96 GLU A N 1
ATOM 796 C CA . GLU A 1 96 ? 16.678 -4.712 -2.279 1.00 94.44 96 GLU A CA 1
ATOM 797 C C . GLU A 1 96 ? 15.650 -3.575 -2.177 1.00 94.44 96 GLU A C 1
ATOM 799 O O . GLU A 1 96 ? 15.351 -3.098 -1.081 1.00 94.44 96 GLU A O 1
ATOM 804 N N . GLU A 1 97 ? 15.071 -3.154 -3.304 1.00 96.25 97 GLU A N 1
ATOM 805 C CA . GLU A 1 97 ? 14.028 -2.124 -3.333 1.00 96.25 97 GLU A CA 1
ATOM 806 C C . GLU A 1 97 ? 12.708 -2.651 -2.760 1.00 96.25 97 GLU A C 1
ATOM 808 O O . GLU A 1 97 ? 12.043 -1.957 -1.988 1.00 96.25 97 GLU A O 1
ATOM 813 N N . VAL A 1 98 ? 12.344 -3.899 -3.071 1.00 96.31 98 VAL A N 1
ATOM 814 C CA . VAL A 1 98 ? 11.189 -4.566 -2.453 1.00 96.31 98 VAL A CA 1
ATOM 815 C C . VAL A 1 98 ? 11.364 -4.626 -0.936 1.00 96.31 98 VAL A C 1
ATOM 817 O O . VAL A 1 98 ? 10.443 -4.261 -0.199 1.00 96.31 98 VAL A O 1
ATOM 820 N N . GLU A 1 99 ? 12.543 -5.021 -0.448 1.00 96.12 99 GLU A N 1
ATOM 821 C CA . GLU A 1 99 ? 12.847 -5.031 0.985 1.00 96.12 99 GLU A CA 1
ATOM 822 C C . GLU A 1 99 ? 12.753 -3.625 1.594 1.00 96.12 99 GLU A C 1
ATOM 824 O O . GLU A 1 99 ? 12.133 -3.463 2.652 1.00 96.12 99 GLU A O 1
ATOM 829 N N . TYR A 1 100 ? 13.305 -2.610 0.925 1.00 96.88 100 TYR A N 1
ATOM 830 C CA . TYR A 1 100 ? 13.266 -1.216 1.367 1.00 96.88 100 TYR A CA 1
ATOM 831 C C . TYR A 1 100 ? 11.830 -0.716 1.578 1.00 96.88 100 TYR A C 1
ATOM 833 O O . TYR A 1 100 ? 11.520 -0.181 2.646 1.00 96.88 100 TYR A O 1
ATOM 841 N N . TYR A 1 101 ? 10.928 -0.972 0.625 1.00 97.75 101 TYR A N 1
ATOM 842 C CA . TYR A 1 101 ? 9.534 -0.525 0.700 1.00 97.75 101 TYR A CA 1
ATOM 843 C C . TYR A 1 101 ? 8.646 -1.379 1.615 1.00 97.75 101 TYR A C 1
ATOM 845 O O . TYR A 1 101 ? 7.753 -0.850 2.285 1.00 97.75 101 TYR A O 1
ATOM 853 N N . LEU A 1 102 ? 8.858 -2.697 1.679 1.00 98.00 102 LEU A N 1
ATOM 854 C CA . LEU A 1 102 ? 8.019 -3.589 2.491 1.00 98.00 102 LEU A CA 1
ATOM 855 C C . LEU A 1 102 ? 8.417 -3.619 3.967 1.00 98.00 102 LEU A C 1
ATOM 857 O O . LEU A 1 102 ? 7.564 -3.867 4.824 1.00 98.00 102 LEU A O 1
ATOM 861 N N . THR A 1 103 ? 9.678 -3.346 4.298 1.00 97.69 103 THR A N 1
ATOM 862 C CA . THR A 1 103 ? 10.165 -3.317 5.684 1.00 97.69 103 THR A CA 1
ATOM 863 C C . THR A 1 103 ? 9.364 -2.388 6.612 1.00 97.69 103 THR A C 1
ATOM 865 O O . THR A 1 103 ? 8.903 -2.871 7.654 1.00 97.69 103 THR A O 1
ATOM 868 N N . PRO A 1 104 ? 9.157 -1.091 6.301 1.00 97.94 104 PRO A N 1
ATOM 869 C CA . PRO A 1 104 ? 8.414 -0.186 7.184 1.00 97.94 104 PRO A CA 1
ATOM 870 C C . PRO A 1 104 ? 6.958 -0.626 7.381 1.00 97.94 104 PRO A C 1
ATOM 872 O O . PRO A 1 104 ? 6.399 -0.435 8.460 1.00 97.94 104 PRO A O 1
ATOM 875 N N . ILE A 1 105 ? 6.356 -1.284 6.386 1.00 98.44 105 ILE A N 1
ATOM 876 C CA . ILE A 1 105 ? 4.986 -1.799 6.469 1.00 98.44 105 ILE A CA 1
ATOM 877 C C . ILE A 1 105 ? 4.944 -3.052 7.348 1.00 98.44 105 ILE A C 1
ATOM 879 O O . ILE A 1 105 ? 4.250 -3.102 8.361 1.00 98.44 105 ILE A O 1
ATOM 883 N N . THR A 1 106 ? 5.707 -4.079 6.989 1.00 97.62 106 THR A N 1
ATOM 884 C CA . THR A 1 106 ? 5.632 -5.405 7.622 1.00 97.62 106 THR A CA 1
ATOM 885 C C . THR A 1 106 ? 6.077 -5.393 9.085 1.00 97.62 106 THR A C 1
ATOM 887 O O . THR A 1 106 ? 5.478 -6.096 9.902 1.00 97.62 106 THR A O 1
ATOM 890 N N . ARG A 1 107 ? 7.057 -4.553 9.455 1.00 97.44 107 ARG A N 1
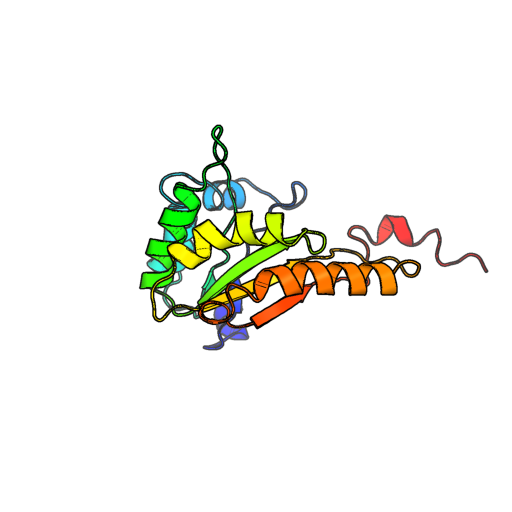ATOM 891 C CA . ARG A 1 107 ? 7.503 -4.379 10.854 1.00 97.44 107 ARG A CA 1
ATOM 892 C C . ARG A 1 107 ? 6.470 -3.698 11.748 1.00 97.44 107 ARG A C 1
ATOM 894 O O . ARG A 1 107 ? 6.506 -3.884 12.961 1.00 97.44 107 ARG A O 1
ATOM 901 N N . ASN A 1 108 ? 5.567 -2.923 11.158 1.00 98.19 108 ASN A N 1
ATOM 902 C CA . ASN A 1 108 ? 4.544 -2.156 11.864 1.00 98.19 108 ASN A CA 1
ATOM 903 C C . ASN A 1 108 ? 3.143 -2.773 11.759 1.00 98.19 108 ASN A C 1
ATOM 905 O O . ASN A 1 108 ? 2.183 -2.246 12.322 1.00 98.19 108 ASN A O 1
ATOM 909 N N . LEU A 1 109 ? 3.027 -3.894 11.048 1.00 97.62 109 LEU A N 1
ATOM 910 C CA . LEU A 1 109 ? 1.792 -4.636 10.866 1.00 97.62 109 LEU A CA 1
ATOM 911 C C . LEU A 1 109 ? 1.456 -5.430 12.136 1.00 97.62 109 LEU A C 1
ATOM 913 O O . LEU A 1 109 ? 2.267 -6.224 12.623 1.00 97.62 109 LEU A O 1
ATOM 917 N N . ASN A 1 110 ? 0.239 -5.269 12.654 1.00 96.50 110 ASN A N 1
ATOM 918 C CA . ASN A 1 110 ? -0.225 -6.077 13.781 1.00 96.50 110 ASN A CA 1
ATOM 919 C C . ASN A 1 110 ? -0.264 -7.576 13.449 1.00 96.50 110 ASN A C 1
ATOM 921 O O . ASN A 1 110 ? -0.498 -7.971 12.311 1.00 96.50 110 ASN A O 1
ATOM 925 N N . GLU A 1 111 ? -0.099 -8.426 14.469 1.00 91.88 111 GLU A N 1
ATOM 926 C CA . GLU A 1 111 ? 0.047 -9.885 14.310 1.00 91.88 111 GLU A CA 1
ATOM 927 C C . GLU A 1 111 ? -1.104 -10.563 13.551 1.00 91.88 111 GLU A C 1
ATOM 929 O O . GLU A 1 111 ? -0.872 -11.521 12.818 1.00 91.88 111 GLU A O 1
ATOM 934 N N . ASN A 1 112 ? -2.332 -10.056 13.699 1.00 94.00 112 ASN A N 1
ATOM 935 C CA . ASN A 1 112 ? -3.533 -10.604 13.056 1.00 94.00 112 ASN A CA 1
ATOM 936 C C . ASN A 1 112 ? -3.886 -9.916 11.729 1.00 94.00 112 ASN A C 1
ATOM 938 O O . ASN A 1 112 ? -4.968 -10.150 11.189 1.00 94.00 112 ASN A O 1
ATOM 942 N N . CYS A 1 113 ? -3.014 -9.039 11.234 1.00 97.81 113 CYS A N 1
ATOM 943 C CA . CYS A 1 113 ? -3.210 -8.323 9.988 1.00 97.81 113 CYS A CA 1
ATOM 944 C C . CYS A 1 113 ? -2.251 -8.859 8.921 1.00 97.81 113 CYS A C 1
ATOM 946 O O . CYS A 1 113 ? -1.097 -9.175 9.213 1.00 97.81 113 CYS A O 1
ATOM 948 N N . LYS A 1 114 ? -2.739 -8.978 7.687 1.00 98.25 114 LYS A N 1
ATOM 949 C CA . LYS A 1 114 ? -1.985 -9.461 6.528 1.00 98.25 114 LYS A CA 1
ATOM 950 C C . LYS A 1 114 ? -1.900 -8.404 5.434 1.00 98.25 114 LYS A C 1
ATOM 952 O O . LYS A 1 114 ? -2.731 -7.497 5.376 1.00 98.25 114 LYS A O 1
ATOM 957 N N . LEU A 1 115 ? -0.907 -8.524 4.563 1.00 98.62 115 LEU A N 1
ATOM 958 C CA . LEU A 1 115 ? -0.645 -7.567 3.491 1.00 98.62 115 LEU A CA 1
ATOM 959 C C . LEU A 1 115 ? -0.868 -8.197 2.114 1.00 98.62 115 LEU A C 1
ATOM 961 O O . LEU A 1 115 ? -0.256 -9.209 1.794 1.00 98.62 115 LEU A O 1
ATOM 965 N N . TYR A 1 116 ? -1.691 -7.575 1.278 1.00 98.56 116 TYR A N 1
ATOM 966 C CA . TYR A 1 116 ? -1.683 -7.828 -0.161 1.00 98.56 116 TYR A CA 1
ATOM 967 C C . TYR A 1 116 ? -0.615 -6.953 -0.814 1.00 98.56 116 TYR A C 1
ATOM 969 O O . TYR A 1 116 ? -0.655 -5.728 -0.670 1.00 98.56 116 TYR A O 1
ATOM 977 N N . VAL A 1 117 ? 0.316 -7.560 -1.544 1.00 98.25 117 VAL A N 1
ATOM 978 C CA . VAL A 1 117 ? 1.312 -6.823 -2.330 1.00 98.25 117 VAL A CA 1
ATOM 979 C C . VAL A 1 117 ? 0.862 -6.808 -3.779 1.00 98.25 117 VAL A C 1
ATOM 981 O O . VAL A 1 117 ? 0.593 -7.848 -4.372 1.00 98.25 117 VAL A O 1
ATOM 984 N N . ILE A 1 118 ? 0.748 -5.619 -4.347 1.00 97.44 118 ILE A N 1
ATOM 985 C CA . ILE A 1 118 ? 0.312 -5.409 -5.718 1.00 97.44 118 ILE A CA 1
ATOM 986 C C . ILE A 1 118 ? 1.502 -4.888 -6.512 1.00 97.44 118 ILE A C 1
ATOM 988 O O . ILE A 1 118 ? 1.962 -3.780 -6.259 1.00 97.44 118 ILE A O 1
ATOM 992 N N . LEU A 1 119 ? 1.968 -5.665 -7.483 1.0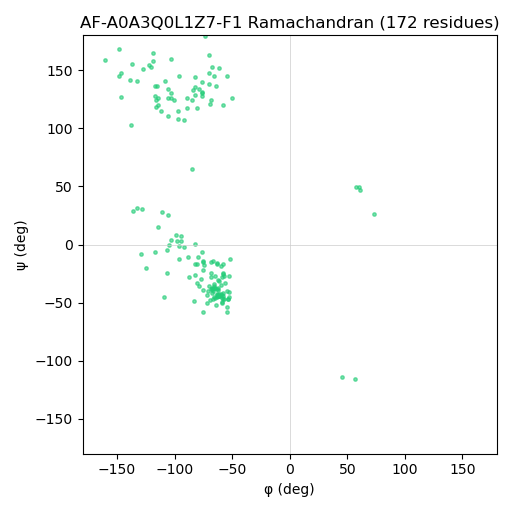0 95.50 119 LEU A N 1
ATOM 993 C CA . LEU A 1 119 ? 3.037 -5.286 -8.404 1.00 95.50 119 LEU A CA 1
ATOM 994 C C . LEU A 1 119 ? 2.406 -4.773 -9.703 1.00 95.50 119 LEU A C 1
ATOM 996 O O . LEU A 1 119 ? 1.805 -5.546 -10.455 1.00 95.50 119 LEU A O 1
ATOM 1000 N N . ASP A 1 120 ? 2.481 -3.465 -9.940 1.00 92.31 120 ASP A N 1
ATOM 1001 C CA . ASP A 1 120 ? 1.818 -2.793 -11.061 1.00 92.31 120 ASP A CA 1
ATOM 1002 C C . ASP A 1 120 ? 2.776 -2.591 -12.242 1.00 92.31 120 ASP A C 1
ATOM 1004 O O . ASP A 1 120 ? 3.768 -1.869 -12.149 1.00 92.31 120 ASP A O 1
ATOM 1008 N N . ALA A 1 121 ? 2.466 -3.253 -13.357 1.00 89.06 121 ALA A N 1
ATOM 1009 C CA . ALA A 1 121 ? 3.185 -3.182 -14.626 1.00 89.06 121 ALA A CA 1
ATOM 1010 C C . ALA A 1 121 ? 2.539 -2.232 -15.643 1.00 89.06 121 ALA A C 1
ATOM 1012 O O . ALA A 1 121 ? 2.929 -2.215 -16.815 1.00 89.06 121 ALA A O 1
ATOM 1013 N N . GLU A 1 122 ? 1.524 -1.471 -15.227 1.00 85.19 122 GLU A N 1
ATOM 1014 C CA . GLU A 1 122 ? 0.771 -0.540 -16.060 1.00 85.19 122 GLU A CA 1
ATOM 1015 C C . GLU A 1 122 ? 0.383 -1.148 -17.426 1.00 85.19 122 GLU A C 1
ATOM 1017 O O . GLU A 1 122 ? -0.414 -2.083 -17.503 1.00 85.19 122 GLU A O 1
ATOM 1022 N N . PHE A 1 123 ? 0.921 -0.618 -18.534 1.00 81.06 123 PHE A N 1
ATOM 1023 C CA . PHE A 1 123 ? 0.649 -1.067 -19.897 1.00 81.06 123 PHE A CA 1
ATOM 1024 C C . PHE A 1 123 ? 1.821 -1.859 -20.489 1.00 81.06 123 PHE A C 1
ATOM 1026 O O . PHE A 1 123 ? 2.838 -1.294 -20.900 1.00 81.06 123 PHE A O 1
ATOM 1033 N N . VAL A 1 124 ? 1.618 -3.165 -20.669 1.00 75.19 124 VAL A N 1
ATOM 1034 C CA . VAL A 1 124 ? 2.622 -4.069 -21.248 1.00 75.19 124 VAL A CA 1
ATOM 1035 C C . VAL A 1 124 ? 2.480 -4.135 -22.774 1.00 75.19 124 VAL A C 1
ATOM 1037 O O . VAL A 1 124 ? 1.467 -4.588 -23.317 1.00 75.19 124 VAL A O 1
ATOM 1040 N N . ARG A 1 125 ? 3.517 -3.712 -23.512 1.00 68.69 125 ARG A N 1
ATOM 1041 C CA . ARG A 1 125 ? 3.554 -3.800 -24.987 1.00 68.69 125 ARG A CA 1
ATOM 1042 C C . ARG A 1 125 ? 3.981 -5.198 -25.456 1.00 68.69 125 ARG A C 1
ATOM 1044 O O . ARG A 1 125 ? 4.894 -5.807 -24.914 1.00 68.69 125 ARG A O 1
ATOM 1051 N N . LYS A 1 126 ? 3.392 -5.664 -26.568 1.00 64.38 126 LYS A N 1
ATOM 1052 C CA . LYS A 1 126 ? 3.531 -7.026 -27.147 1.00 64.38 126 LYS A CA 1
ATOM 1053 C C . LYS A 1 126 ? 4.956 -7.567 -27.391 1.00 64.38 126 LYS A C 1
ATOM 1055 O O . LYS A 1 126 ? 5.072 -8.750 -27.689 1.00 64.38 126 LYS A O 1
ATOM 1060 N N . LYS A 1 127 ? 6.020 -6.757 -27.334 1.00 53.59 127 LYS A N 1
ATOM 1061 C CA . LYS A 1 127 ? 7.397 -7.204 -27.633 1.00 53.59 127 LYS A CA 1
ATOM 1062 C C . LYS A 1 127 ? 8.239 -7.597 -26.410 1.00 53.59 127 LYS A C 1
ATOM 1064 O O . LYS A 1 127 ? 9.356 -8.039 -26.627 1.00 53.59 127 LYS A O 1
ATOM 1069 N N . ALA A 1 128 ? 7.709 -7.495 -25.191 1.00 69.38 128 ALA A N 1
ATOM 1070 C CA . ALA A 1 128 ? 8.485 -7.685 -23.960 1.00 69.38 128 ALA A CA 1
ATOM 1071 C C . ALA A 1 128 ? 7.757 -8.537 -22.900 1.00 69.38 128 ALA A C 1
ATOM 1073 O O . ALA A 1 128 ? 7.949 -8.334 -21.713 1.00 69.38 128 ALA A O 1
ATOM 1074 N N . ILE A 1 129 ? 6.874 -9.465 -23.298 1.00 79.69 129 ILE A N 1
ATOM 1075 C CA . ILE A 1 129 ? 6.106 -10.260 -22.316 1.00 79.69 129 ILE A CA 1
ATOM 1076 C C . ILE A 1 129 ? 7.036 -11.113 -21.448 1.00 79.69 129 ILE A C 1
ATOM 1078 O O . ILE A 1 129 ? 6.834 -11.162 -20.245 1.00 79.69 129 ILE A O 1
ATOM 1082 N N . ASN A 1 130 ? 8.039 -11.764 -22.046 1.00 84.44 130 ASN A N 1
ATOM 1083 C CA . ASN A 1 130 ? 8.978 -12.589 -21.285 1.00 84.44 130 ASN A CA 1
ATOM 1084 C C . ASN A 1 130 ? 9.804 -11.734 -20.323 1.00 84.44 130 ASN A C 1
ATOM 1086 O O . ASN A 1 130 ? 9.855 -12.067 -19.153 1.00 84.44 130 ASN A O 1
ATOM 1090 N N . ASP A 1 131 ? 10.332 -10.599 -20.787 1.00 84.62 131 ASP A N 1
ATOM 1091 C CA . ASP A 1 131 ? 11.082 -9.672 -19.934 1.00 84.62 131 ASP A CA 1
ATOM 1092 C C . ASP A 1 131 ? 10.219 -9.184 -18.759 1.00 84.62 131 ASP A C 1
ATOM 1094 O O . ASP A 1 131 ? 10.658 -9.198 -17.620 1.00 84.62 131 ASP 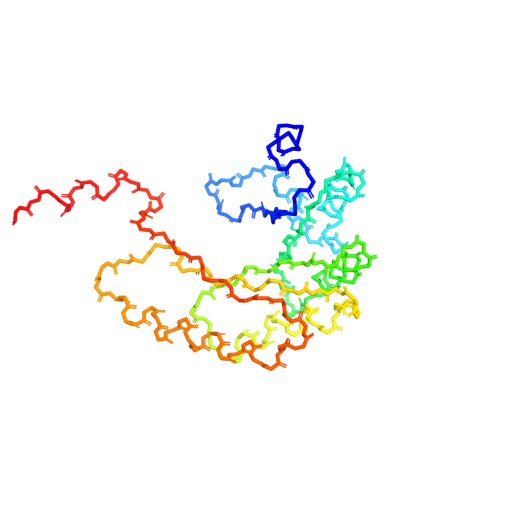A O 1
ATOM 1098 N N . VAL A 1 132 ? 8.950 -8.842 -19.010 1.00 85.50 132 VAL A N 1
ATOM 1099 C CA . VAL A 1 132 ? 8.005 -8.433 -17.959 1.00 85.50 132 VAL A CA 1
ATOM 1100 C C . VAL A 1 132 ? 7.707 -9.563 -16.972 1.00 85.50 132 VAL A C 1
ATOM 1102 O O . VAL A 1 132 ? 7.555 -9.304 -15.781 1.00 85.50 132 VAL A O 1
ATOM 1105 N N . VAL A 1 133 ? 7.604 -10.806 -17.448 1.00 87.94 133 VAL A N 1
ATOM 1106 C CA . VAL A 1 133 ? 7.429 -11.977 -16.579 1.00 87.94 133 VAL A CA 1
ATOM 1107 C C . VAL A 1 133 ? 8.676 -12.200 -15.731 1.00 87.94 133 VAL A C 1
ATOM 1109 O O . VAL A 1 133 ? 8.537 -12.388 -14.529 1.00 87.94 133 VAL A O 1
ATOM 1112 N N . ASP A 1 134 ? 9.867 -12.151 -16.326 1.00 89.94 134 ASP A N 1
ATOM 1113 C CA . ASP A 1 134 ? 11.134 -12.349 -15.619 1.00 89.94 134 ASP A CA 1
ATOM 1114 C C . ASP A 1 134 ? 11.331 -11.263 -14.548 1.00 89.94 134 ASP A C 1
ATOM 1116 O O . ASP A 1 134 ? 11.623 -11.582 -13.398 1.00 89.94 134 ASP A O 1
ATOM 1120 N N . THR A 1 135 ? 11.051 -10.002 -14.884 1.00 90.25 135 THR A N 1
ATOM 1121 C CA . THR A 1 135 ? 11.074 -8.872 -13.946 1.00 90.25 135 THR A CA 1
ATOM 1122 C C . THR A 1 135 ? 10.040 -9.017 -12.826 1.00 90.25 135 THR A C 1
ATOM 1124 O O . THR A 1 135 ? 10.359 -8.797 -11.662 1.00 90.25 135 THR A O 1
ATOM 1127 N N . PHE A 1 136 ? 8.812 -9.447 -13.135 1.00 90.44 136 PHE A N 1
ATOM 1128 C CA . PHE A 1 136 ? 7.810 -9.714 -12.099 1.00 90.44 136 PHE A CA 1
ATOM 1129 C C . PHE A 1 136 ? 8.237 -10.853 -11.165 1.00 90.44 136 PHE A C 1
ATOM 1131 O O . PHE A 1 136 ? 7.980 -10.784 -9.967 1.00 90.44 136 PHE A O 1
ATOM 1138 N N . LEU A 1 137 ? 8.871 -11.904 -11.695 1.00 91.81 137 LEU A N 1
ATOM 1139 C CA . LEU A 1 137 ? 9.376 -13.012 -10.885 1.00 91.81 137 LEU A CA 1
ATOM 1140 C C . LEU A 1 137 ? 10.504 -12.564 -9.949 1.00 91.81 137 LEU A C 1
ATOM 1142 O O . LEU A 1 137 ? 10.529 -13.024 -8.812 1.00 91.81 137 LEU A O 1
ATOM 1146 N N . GLU A 1 138 ? 11.376 -11.659 -10.398 1.00 91.31 138 GLU A N 1
ATOM 1147 C CA . GLU A 1 138 ? 12.409 -11.028 -9.565 1.00 91.31 138 GLU A CA 1
ATOM 1148 C C . GLU A 1 138 ? 11.781 -10.178 -8.449 1.00 91.31 138 GLU A C 1
ATOM 1150 O O . GLU A 1 138 ? 12.008 -10.434 -7.272 1.00 91.31 138 GLU A O 1
ATOM 1155 N N . ALA A 1 139 ? 10.868 -9.257 -8.767 1.00 92.44 139 ALA A N 1
ATOM 1156 C CA . ALA A 1 139 ? 10.177 -8.489 -7.726 1.00 92.44 139 ALA A CA 1
ATOM 1157 C C . ALA A 1 139 ? 9.384 -9.395 -6.757 1.00 92.44 139 ALA A C 1
ATOM 1159 O O . ALA A 1 139 ? 9.299 -9.129 -5.557 1.00 92.44 139 ALA A O 1
ATOM 1160 N N . CYS A 1 140 ? 8.812 -10.495 -7.258 1.00 93.44 140 CYS A N 1
ATOM 1161 C CA . CYS A 1 140 ? 8.114 -11.479 -6.439 1.00 93.44 140 CYS A CA 1
ATOM 1162 C C . CYS A 1 140 ? 9.071 -12.230 -5.499 1.00 93.44 140 CYS A C 1
ATOM 1164 O O . CYS A 1 140 ? 8.686 -12.474 -4.352 1.00 93.44 140 CYS A O 1
ATOM 1166 N N . SER A 1 141 ? 10.297 -12.569 -5.922 1.00 93.44 141 SER A N 1
ATOM 1167 C CA . SER A 1 141 ? 11.279 -13.215 -5.035 1.00 93.44 141 SER A CA 1
ATOM 1168 C C . SER A 1 141 ? 11.653 -12.326 -3.855 1.00 93.44 141 SER A C 1
ATOM 1170 O O . SER A 1 141 ? 11.719 -12.818 -2.726 1.00 93.44 141 SER A O 1
ATOM 1172 N N . GLY A 1 142 ? 11.754 -11.011 -4.063 1.00 93.12 142 GLY A N 1
ATOM 1173 C CA . GLY A 1 142 ? 11.986 -10.046 -2.984 1.00 93.12 142 GLY A CA 1
ATOM 1174 C C . GLY A 1 142 ? 10.921 -10.081 -1.880 1.00 93.12 142 GLY A C 1
ATOM 1175 O O . GLY A 1 142 ? 11.201 -9.761 -0.724 1.00 93.12 142 GLY A O 1
ATOM 1176 N N . THR A 1 143 ? 9.699 -10.530 -2.195 1.00 94.88 143 THR A N 1
ATOM 1177 C CA . THR A 1 143 ? 8.605 -10.636 -1.215 1.00 94.88 143 THR A CA 1
ATOM 1178 C C . THR A 1 143 ? 8.670 -11.891 -0.339 1.00 94.88 143 THR A C 1
ATOM 1180 O O . THR A 1 143 ? 8.034 -11.932 0.717 1.00 94.88 143 THR A O 1
ATOM 1183 N N . GLU A 1 144 ? 9.439 -12.915 -0.730 1.00 94.50 144 GLU A N 1
ATOM 1184 C CA . GLU A 1 144 ? 9.476 -14.215 -0.040 1.00 94.50 144 GLU A CA 1
ATOM 1185 C C . GLU A 1 144 ? 9.966 -14.096 1.409 1.00 94.50 144 GLU A C 1
ATOM 1187 O O . GLU A 1 144 ? 9.505 -14.828 2.290 1.00 94.50 144 GLU A O 1
ATOM 1192 N N . SER A 1 145 ? 10.847 -13.129 1.679 1.00 92.94 145 SER A N 1
ATOM 1193 C CA . SER A 1 145 ? 11.356 -12.822 3.022 1.00 92.94 145 SER A CA 1
ATOM 1194 C C . SER A 1 145 ? 10.264 -12.347 3.996 1.00 92.94 145 SER A C 1
ATOM 1196 O O . SER A 1 145 ? 10.461 -12.415 5.210 1.00 92.94 145 SER A O 1
ATOM 1198 N N . PHE A 1 146 ? 9.095 -11.946 3.483 1.00 95.88 146 PHE A N 1
ATOM 1199 C CA . PHE A 1 146 ? 7.940 -11.451 4.238 1.00 95.88 146 PHE A CA 1
ATOM 1200 C C . PHE A 1 146 ? 6.711 -12.373 4.145 1.00 95.88 146 PHE A C 1
ATOM 1202 O O . PHE A 1 146 ? 5.593 -11.960 4.476 1.00 95.88 146 PHE A O 1
ATOM 1209 N N . ALA A 1 147 ? 6.879 -13.621 3.694 1.00 94.12 147 ALA A N 1
ATOM 1210 C CA . ALA A 1 147 ? 5.774 -14.548 3.429 1.00 94.12 147 ALA A CA 1
ATOM 1211 C C . ALA A 1 147 ? 4.863 -14.818 4.647 1.00 94.12 147 ALA A C 1
ATOM 1213 O O . ALA A 1 147 ? 3.693 -15.165 4.492 1.00 94.12 147 ALA A O 1
ATOM 1214 N N . ASP A 1 148 ? 5.353 -14.646 5.878 1.00 95.38 148 ASP A N 1
ATOM 1215 C CA . ASP A 1 148 ? 4.545 -14.782 7.094 1.00 95.38 148 ASP A CA 1
ATOM 1216 C C . ASP A 1 148 ? 3.599 -13.592 7.332 1.00 95.38 148 ASP A C 1
ATOM 1218 O O . ASP A 1 148 ? 2.632 -13.724 8.089 1.00 95.38 148 ASP A O 1
ATOM 1222 N N . LYS A 1 149 ? 3.833 -12.448 6.686 1.00 97.38 149 LYS A N 1
ATOM 1223 C CA . LYS A 1 149 ? 3.015 -11.225 6.779 1.00 97.38 149 LYS A CA 1
ATOM 1224 C C . LYS A 1 149 ? 2.172 -10.973 5.535 1.00 97.38 149 LYS A C 1
ATOM 1226 O O . LYS A 1 149 ? 1.133 -10.319 5.636 1.00 97.38 149 LYS A O 1
ATOM 1231 N N . ILE A 1 150 ? 2.587 -11.501 4.392 1.00 97.69 150 ILE A N 1
ATOM 1232 C CA . ILE A 1 150 ? 1.884 -11.343 3.121 1.00 97.69 150 ILE A CA 1
ATOM 1233 C C . ILE A 1 150 ? 0.734 -12.356 3.022 1.00 97.69 150 ILE A C 1
ATOM 1235 O O . ILE A 1 150 ? 0.874 -13.516 3.401 1.00 97.69 150 ILE A O 1
ATOM 1239 N N . GLU A 1 151 ? -0.427 -11.890 2.564 1.00 97.56 151 GLU A N 1
ATOM 1240 C CA . GLU A 1 151 ? -1.567 -12.743 2.209 1.00 97.56 151 GLU A CA 1
ATOM 1241 C C . GLU A 1 151 ? -1.412 -13.284 0.787 1.00 97.56 151 GLU A C 1
ATOM 1243 O O . GLU A 1 151 ? -1.570 -14.480 0.563 1.00 97.56 151 GLU A O 1
ATOM 1248 N N . ASP A 1 152 ? -1.105 -12.397 -0.165 1.00 97.06 152 ASP A N 1
ATOM 1249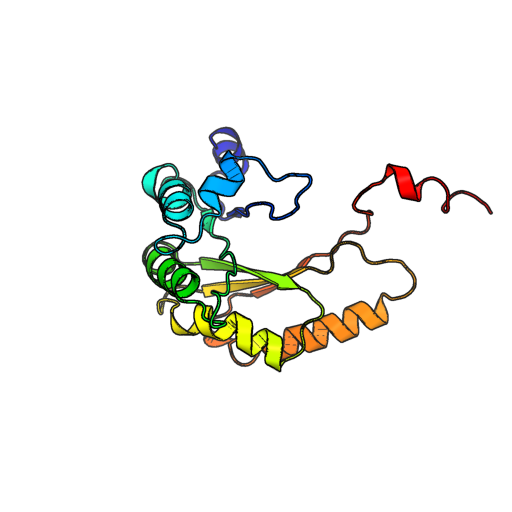 C CA . ASP A 1 152 ? -0.907 -12.743 -1.571 1.00 97.06 152 ASP A CA 1
ATOM 1250 C C . ASP A 1 152 ? -0.108 -11.649 -2.302 1.00 97.06 152 ASP A C 1
ATOM 1252 O O . ASP A 1 152 ? -0.094 -10.483 -1.878 1.00 97.06 152 ASP A O 1
ATOM 1256 N N . VAL A 1 153 ? 0.510 -12.025 -3.421 1.00 96.56 153 VAL A N 1
ATOM 1257 C CA . VAL A 1 153 ? 1.225 -11.129 -4.338 1.00 96.56 153 VAL A CA 1
ATOM 1258 C C . VAL A 1 153 ? 0.510 -11.143 -5.684 1.00 96.56 153 VAL A C 1
ATOM 1260 O O . VAL A 1 153 ? 0.402 -12.170 -6.351 1.00 96.56 153 VAL A O 1
ATOM 1263 N N . VAL A 1 154 ? 0.005 -9.986 -6.099 1.00 94.50 154 VAL A N 1
ATOM 1264 C CA . VAL A 1 154 ? -0.851 -9.845 -7.277 1.00 94.50 154 VAL A CA 1
ATOM 1265 C C . VAL A 1 154 ? -0.168 -8.9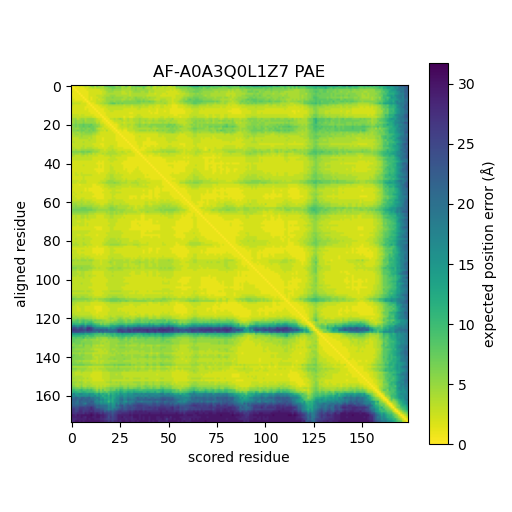64 -8.310 1.00 94.50 154 VAL A C 1
ATOM 1267 O O . VAL A 1 154 ? 0.201 -7.830 -8.024 1.00 94.50 154 VAL A O 1
ATOM 1270 N N . MET A 1 155 ? -0.069 -9.453 -9.544 1.00 91.69 155 MET A N 1
ATOM 1271 C CA . MET A 1 155 ? 0.343 -8.631 -10.678 1.00 91.69 155 MET A CA 1
ATOM 1272 C C . MET A 1 155 ? -0.845 -7.835 -11.224 1.00 91.69 155 MET A C 1
ATOM 1274 O O . MET A 1 155 ? -1.880 -8.418 -11.564 1.00 91.69 155 MET A O 1
ATOM 1278 N N . LEU A 1 156 ? -0.690 -6.523 -11.385 1.00 90.19 156 LEU A N 1
ATOM 1279 C CA . LEU A 1 156 ? -1.593 -5.703 -12.188 1.00 90.19 156 LEU A CA 1
ATOM 1280 C C . LEU A 1 156 ? -0.935 -5.376 -13.519 1.00 90.19 156 LEU A C 1
ATOM 1282 O O . LEU A 1 156 ? 0.166 -4.849 -13.580 1.00 90.19 156 LEU A O 1
ATOM 1286 N N . CYS A 1 157 ? -1.627 -5.688 -14.606 1.00 87.06 157 CYS A N 1
ATOM 1287 C CA . CYS A 1 157 ? -1.203 -5.308 -15.940 1.00 87.06 157 CYS A CA 1
ATOM 1288 C C . CYS A 1 157 ? -2.423 -5.033 -16.820 1.00 87.06 157 CYS A C 1
ATOM 1290 O O . CYS A 1 157 ? -3.491 -5.635 -16.676 1.00 87.06 157 CYS A O 1
ATOM 1292 N N . SER A 1 158 ? -2.264 -4.099 -17.748 1.00 81.88 158 SER A N 1
ATOM 1293 C CA . SER A 1 158 ? -3.279 -3.698 -18.708 1.00 81.88 158 SER A CA 1
ATOM 1294 C C . SER A 1 158 ? -2.831 -4.044 -20.122 1.00 81.88 158 SER A C 1
ATOM 1296 O O . SER A 1 158 ? -1.706 -3.764 -20.537 1.00 81.88 158 SER A O 1
ATOM 1298 N N . SER A 1 159 ? -3.758 -4.588 -20.911 1.00 70.00 159 SER A N 1
ATOM 1299 C CA . SER A 1 159 ? -3.603 -4.729 -22.362 1.00 70.00 159 SER A CA 1
ATOM 1300 C C . SER A 1 159 ? -3.955 -3.449 -23.129 1.00 70.00 159 SER A C 1
ATOM 1302 O O . SER A 1 159 ? -3.914 -3.442 -24.361 1.00 70.00 159 SER A O 1
ATOM 1304 N N . PHE A 1 160 ? -4.347 -2.383 -22.424 1.00 69.12 160 PHE A N 1
ATOM 1305 C CA . PHE A 1 160 ? -4.741 -1.100 -22.995 1.00 69.12 160 PHE A CA 1
ATOM 1306 C C . PHE A 1 160 ? -3.790 0.019 -22.555 1.00 69.12 160 PHE A C 1
ATOM 1308 O O . PHE A 1 160 ? -3.457 0.109 -21.372 1.00 69.12 160 PHE A O 1
ATOM 1315 N N . PRO A 1 161 ? -3.388 0.899 -23.484 1.00 64.12 161 PRO A N 1
ATOM 1316 C CA . PRO A 1 161 ? -2.575 2.061 -23.169 1.00 64.12 161 PRO A CA 1
ATOM 1317 C C . PRO A 1 161 ? -3.373 3.048 -22.316 1.00 64.12 161 PRO A C 1
ATOM 1319 O O . PRO A 1 161 ? -4.593 3.161 -22.451 1.00 64.12 161 PRO A O 1
ATOM 1322 N N . SER A 1 162 ? -2.666 3.839 -21.509 1.00 60.34 162 SER A N 1
ATOM 1323 C CA . SER A 1 162 ? -3.249 4.899 -20.672 1.00 60.34 162 SER A CA 1
ATOM 1324 C C . SER A 1 162 ? -4.023 5.962 -21.469 1.00 60.34 162 SER A C 1
ATOM 1326 O O . SER A 1 162 ? -4.841 6.687 -20.907 1.00 60.34 162 SER A O 1
ATOM 1328 N N . ASN A 1 163 ? -3.811 6.034 -22.789 1.00 55.81 163 ASN A N 1
ATOM 1329 C CA . ASN A 1 163 ? -4.627 6.808 -23.716 1.00 55.81 163 ASN A CA 1
ATOM 1330 C C . ASN A 1 163 ? -4.890 6.029 -25.016 1.00 55.81 163 ASN A C 1
ATOM 1332 O O . ASN A 1 163 ? -4.049 5.978 -25.914 1.00 55.81 163 ASN A O 1
ATOM 1336 N N . VAL A 1 164 ? -6.100 5.479 -25.144 1.00 55.72 164 VAL A N 1
ATOM 1337 C CA . VAL A 1 164 ? -6.553 4.722 -26.326 1.00 55.72 164 VAL A CA 1
ATOM 1338 C C . VAL A 1 164 ? -6.484 5.558 -27.616 1.00 55.72 164 VAL A C 1
ATOM 1340 O O . VAL A 1 164 ? -6.253 5.007 -28.693 1.00 55.72 164 VAL A O 1
ATOM 1343 N N . ALA A 1 165 ? -6.609 6.889 -27.530 1.00 59.72 165 ALA A N 1
ATOM 1344 C CA . ALA A 1 165 ? -6.604 7.765 -28.703 1.00 59.72 165 ALA A CA 1
ATOM 1345 C C . ALA A 1 165 ? -5.236 7.843 -29.405 1.00 59.72 165 ALA A C 1
ATOM 1347 O O . ALA A 1 165 ? -5.189 8.048 -30.615 1.00 59.72 165 ALA A O 1
ATOM 1348 N N . GLN A 1 166 ? -4.126 7.651 -28.683 1.00 52.22 166 GLN A N 1
ATOM 1349 C CA . GLN A 1 166 ? -2.779 7.728 -29.269 1.00 52.22 166 GLN A CA 1
ATOM 1350 C C . GLN A 1 166 ? -2.341 6.433 -29.963 1.00 52.22 166 GLN A C 1
ATOM 1352 O O . GLN A 1 166 ? -1.417 6.449 -30.768 1.00 52.22 166 GLN A O 1
ATOM 1357 N N . THR A 1 167 ? -3.006 5.310 -29.694 1.00 52.00 167 THR A N 1
ATOM 1358 C CA . THR A 1 167 ? -2.565 3.982 -30.161 1.00 52.00 167 THR A CA 1
ATOM 1359 C C . THR A 1 167 ? -3.437 3.433 -31.293 1.00 52.00 167 THR A C 1
ATOM 1361 O O . THR A 1 167 ? -3.110 2.414 -31.897 1.00 52.00 167 THR A O 1
ATOM 1364 N N . GLY A 1 168 ? -4.511 4.144 -31.657 1.00 49.03 168 GLY A N 1
ATOM 1365 C CA . GLY A 1 168 ? -5.350 3.817 -32.814 1.00 49.03 168 GLY A CA 1
ATOM 1366 C C . GLY A 1 168 ? -4.666 4.005 -34.178 1.00 49.03 168 GLY A C 1
ATOM 1367 O O . GLY A 1 168 ? -5.171 3.492 -35.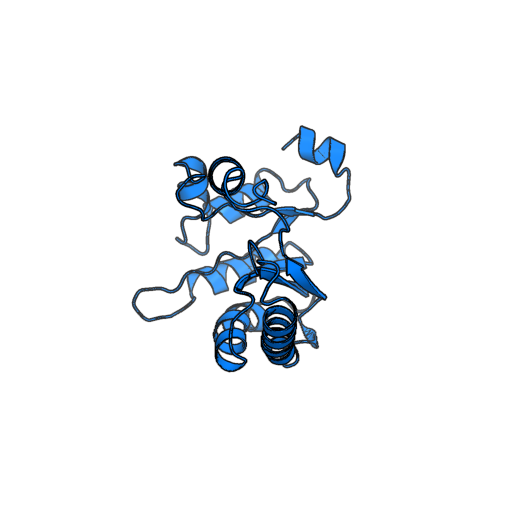173 1.00 49.03 168 GLY A O 1
ATOM 1368 N N . GLY A 1 169 ? -3.527 4.709 -34.239 1.00 50.88 169 GLY A N 1
ATOM 1369 C CA . GLY A 1 169 ? -2.814 5.010 -35.489 1.00 50.88 169 GLY A CA 1
ATOM 1370 C C . GLY A 1 169 ? -1.814 3.946 -35.955 1.00 50.88 169 GLY A C 1
ATOM 1371 O O . GLY A 1 169 ? -1.595 3.811 -37.155 1.00 50.88 169 GLY A O 1
ATOM 1372 N N . GLU A 1 170 ? -1.233 3.162 -35.042 1.00 50.06 170 GLU A N 1
ATOM 1373 C CA . GLU A 1 170 ? -0.183 2.181 -35.382 1.00 50.06 170 GLU A CA 1
ATOM 1374 C C . GLU A 1 170 ? -0.719 0.753 -35.582 1.00 50.06 170 GLU A C 1
ATOM 1376 O O . GLU A 1 170 ? -0.020 -0.099 -36.121 1.00 50.06 170 GLU A O 1
ATOM 1381 N N . ALA A 1 171 ? -1.972 0.476 -35.201 1.00 45.97 171 ALA A N 1
ATOM 1382 C CA . ALA A 1 171 ? -2.554 -0.870 -35.253 1.00 45.97 171 ALA A CA 1
ATOM 1383 C C . ALA A 1 171 ? -3.362 -1.190 -36.533 1.00 45.97 171 ALA A C 1
ATOM 1385 O O . ALA A 1 171 ? -3.923 -2.280 -36.631 1.00 45.97 171 ALA A O 1
ATOM 1386 N N . TYR A 1 172 ? -3.426 -0.281 -37.517 1.00 41.88 172 TYR A N 1
ATOM 1387 C CA . TYR A 1 172 ? -4.207 -0.468 -38.756 1.00 41.88 172 TYR A CA 1
ATOM 1388 C C . TYR A 1 172 ? -3.451 -0.131 -40.052 1.00 41.88 172 TYR A C 1
ATOM 1390 O O . TYR A 1 172 ? -4.062 0.262 -41.046 1.00 41.88 172 TYR A O 1
ATOM 1398 N N . CYS A 1 173 ? -2.134 -0.327 -40.095 1.00 34.31 173 CYS A N 1
ATOM 1399 C CA . CYS A 1 173 ? -1.430 -0.486 -41.369 1.00 34.31 173 CYS A CA 1
ATOM 1400 C C . CYS A 1 173 ? -0.833 -1.894 -41.439 1.00 34.31 173 CYS A C 1
ATOM 1402 O O . CYS A 1 173 ? -0.170 -2.338 -40.510 1.00 34.31 173 CYS A O 1
ATOM 1404 N N . ARG A 1 174 ? -1.215 -2.575 -42.524 1.00 36.66 174 ARG A N 1
ATOM 1405 C CA . ARG A 1 174 ? -1.058 -3.999 -42.845 1.00 36.66 174 ARG A CA 1
ATOM 1406 C C . ARG A 1 174 ? 0.348 -4.552 -42.666 1.00 36.66 174 ARG A C 1
ATOM 1408 O O . ARG A 1 174 ? 1.300 -3.846 -43.060 1.00 36.66 174 ARG A O 1
#

Sequence (174 aa):
MKQIAEIQKKRPFILDLSTNEKYINPQIEQLLSEHNGFKEWQYFLFDLHCDLNIIPMVHLYEDDDGKFEDVEEFVRSASARTNCLAVRLPYDLSDEEVEYYLTPITRNLNENCKLYVILDAEFVRKKAINDVVDTFLEACSGTESFADKIEDVVMLCSSFPSNVAQTGGEAYCR

Foldseek 3Di:
DVVCCVVCVAPEDEDDQDPDPVPDDPVSVLQPPLPQLSVNVCCVVPVVPVVHNYAYEQDADADPVRDGVSSLRNLLSVLVRHQEHEYEDALQDALVVLCSRCVSNLVSHDLSHAYEYEHEPEEDDPPCPVVSVVSNVRSVVSCPVSVSRHPYYHYHYDPAHPDNVVPPPPPPDD

Nearest PDB structures (foldseek):
  2w2v-assembly3_C  TM=5.767E-01  e=4.368E-01  Homo sapiens
  9bkm-assembly1_A  TM=5.121E-01  e=4.109E-01  Homo sapiens
  2vrc-assembly1_D  TM=3.820E-01  e=1.314E+00  Citrobacter sp. MY-5
  3hly-assembly2_B  TM=3.209E-01  e=1.162E+00  Synechococcus elongatus PCC 6301
  3hly-assembly3_C  TM=3.134E-01  e=9.100E-01  Synechococcus elongatus PCC 6301